Protein AF-H5UNQ0-F1 (afdb_monomer)

Structure (mmCIF, N/CA/C/O backbone):
data_AF-H5UNQ0-F1
#
_entry.id   AF-H5UNQ0-F1
#
loop_
_atom_site.group_PDB
_atom_site.id
_atom_site.type_symbol
_atom_site.label_atom_id
_atom_site.label_alt_id
_atom_site.label_comp_id
_atom_site.label_asym_id
_atom_site.label_entity_id
_atom_site.label_seq_id
_atom_site.pdbx_PDB_ins_code
_atom_site.Cartn_x
_atom_site.Cartn_y
_atom_site.Cartn_z
_atom_site.occupancy
_atom_site.B_iso_or_equiv
_atom_site.auth_seq_id
_atom_site.auth_comp_id
_atom_site.auth_asym_id
_atom_site.auth_atom_id
_atom_site.pdbx_PDB_model_num
ATOM 1 N N . MET A 1 1 ? -16.152 31.180 18.024 1.00 41.81 1 MET A N 1
ATOM 2 C CA . MET A 1 1 ? -15.949 30.259 16.887 1.00 41.81 1 MET A CA 1
ATOM 3 C C . MET A 1 1 ? -14.621 29.562 17.111 1.00 41.81 1 MET A C 1
ATOM 5 O O . MET A 1 1 ? -13.592 30.186 16.904 1.00 41.81 1 MET A O 1
ATOM 9 N N . ALA A 1 2 ? -14.635 28.351 17.668 1.00 39.91 2 ALA A N 1
ATOM 10 C CA . ALA A 1 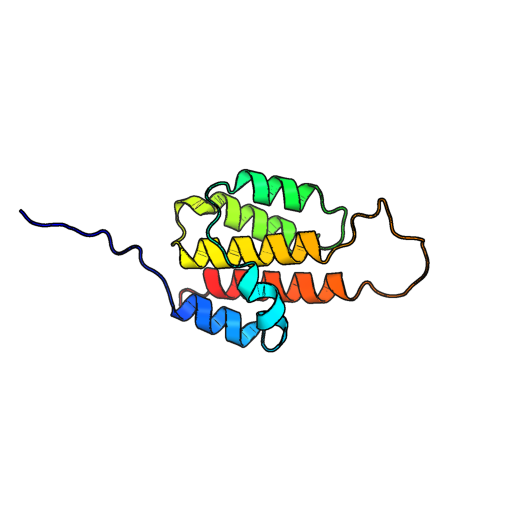2 ? -13.425 27.627 18.045 1.00 39.91 2 ALA A CA 1
ATOM 11 C C . ALA A 1 2 ? -13.339 26.324 17.242 1.00 39.91 2 ALA A C 1
ATOM 13 O O . ALA A 1 2 ? -14.267 25.523 17.276 1.00 39.91 2 ALA A O 1
ATOM 14 N N . ALA A 1 3 ? -12.238 26.219 16.496 1.00 40.47 3 ALA A N 1
ATOM 15 C CA . ALA A 1 3 ? -11.585 25.033 15.950 1.00 40.47 3 ALA A CA 1
ATOM 16 C C . ALA A 1 3 ? -12.473 23.821 15.615 1.00 40.47 3 ALA A C 1
ATOM 18 O O . ALA A 1 3 ? -12.642 22.909 16.420 1.00 40.47 3 ALA A O 1
ATOM 19 N N . VAL A 1 4 ? -12.897 23.745 14.351 1.00 43.50 4 VAL A N 1
ATOM 20 C CA . VAL A 1 4 ? -12.998 22.449 13.672 1.00 43.50 4 VAL A CA 1
ATOM 21 C C . VAL A 1 4 ? -11.557 22.003 13.437 1.00 43.50 4 VAL A C 1
ATOM 23 O O . VAL A 1 4 ? -10.948 22.325 12.420 1.00 43.50 4 VAL A O 1
ATOM 26 N N . ILE A 1 5 ? -10.961 21.359 14.438 1.00 45.81 5 ILE A N 1
ATOM 27 C CA . ILE A 1 5 ? -9.831 20.471 14.187 1.00 45.81 5 ILE A CA 1
ATOM 28 C C . ILE A 1 5 ? -10.395 19.382 13.291 1.00 45.81 5 ILE A C 1
ATOM 30 O O . ILE A 1 5 ? -11.181 18.553 13.739 1.00 45.81 5 ILE A O 1
ATOM 34 N N . SER A 1 6 ? -10.074 19.472 12.003 1.00 40.75 6 SER A N 1
ATOM 35 C CA . SER A 1 6 ? -10.226 18.376 11.065 1.00 40.75 6 SER A CA 1
ATOM 36 C C . SER A 1 6 ? -9.688 17.135 11.758 1.00 40.75 6 SER A C 1
ATOM 38 O O . SER A 1 6 ? -8.482 17.039 11.984 1.00 40.75 6 SER A O 1
ATOM 40 N N . GLU A 1 7 ? -10.584 16.232 12.155 1.00 44.12 7 GLU A N 1
ATOM 41 C CA . GLU A 1 7 ? -10.243 14.842 12.398 1.00 44.12 7 GLU A CA 1
ATOM 42 C C . GLU A 1 7 ? -9.533 14.381 11.128 1.00 44.12 7 GLU A C 1
ATOM 44 O O . GLU A 1 7 ? -10.151 14.022 10.130 1.00 44.12 7 GLU A O 1
ATOM 49 N N . THR A 1 8 ? -8.207 14.461 11.129 1.00 49.59 8 THR A N 1
ATOM 50 C CA . THR A 1 8 ? -7.368 13.561 10.36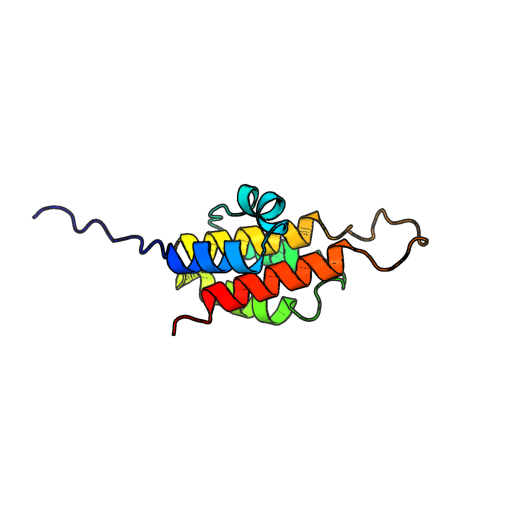5 1.00 49.59 8 THR A CA 1
ATOM 51 C C . THR A 1 8 ? -7.786 12.187 10.854 1.00 49.59 8 THR A C 1
ATOM 53 O O . THR A 1 8 ? -7.344 11.752 11.916 1.00 49.59 8 THR A O 1
ATOM 56 N N . SER A 1 9 ? -8.749 11.578 10.153 1.00 51.56 9 SER A N 1
ATOM 57 C CA . SER A 1 9 ? -9.341 10.278 10.455 1.00 51.56 9 SER A CA 1
ATOM 58 C C . SER A 1 9 ? -8.265 9.204 10.348 1.00 51.56 9 SER A C 1
ATOM 60 O O . SER A 1 9 ? -8.205 8.423 9.407 1.00 51.56 9 SER A O 1
ATOM 62 N N . SER A 1 10 ? -7.368 9.174 11.329 1.00 60.47 10 SER A N 1
ATOM 63 C CA . SER A 1 10 ? -6.454 8.073 11.538 1.00 60.47 10 SER A CA 1
ATOM 64 C C . SER A 1 10 ? -7.343 6.856 11.739 1.00 60.47 10 SER A C 1
ATOM 66 O O . SER A 1 10 ? -8.204 6.862 12.618 1.00 60.47 10 SER A O 1
ATOM 68 N N . ASN A 1 11 ? -7.213 5.856 10.873 1.00 68.06 11 ASN A N 1
ATOM 69 C CA . ASN A 1 11 ? -8.020 4.648 10.935 1.00 68.06 11 ASN A CA 1
ATOM 70 C C . ASN A 1 11 ? -7.189 3.561 11.630 1.00 68.06 11 ASN A C 1
ATOM 72 O O . ASN A 1 11 ? -6.547 2.761 10.941 1.00 68.06 11 ASN A O 1
ATOM 76 N N . PRO A 1 12 ? -7.159 3.517 12.979 1.00 71.12 12 PRO A N 1
ATOM 77 C CA . PRO A 1 12 ? -6.337 2.556 13.711 1.00 71.12 12 PRO A CA 1
ATOM 78 C C . PRO A 1 12 ? -6.710 1.113 13.360 1.00 71.12 12 PRO A C 1
ATOM 80 O O . PRO A 1 12 ? -5.849 0.241 13.361 1.00 71.12 12 PRO A O 1
ATOM 83 N N . VAL A 1 13 ? -7.962 0.872 12.954 1.00 80.12 13 VAL A N 1
ATOM 84 C CA . VAL A 1 13 ? -8.451 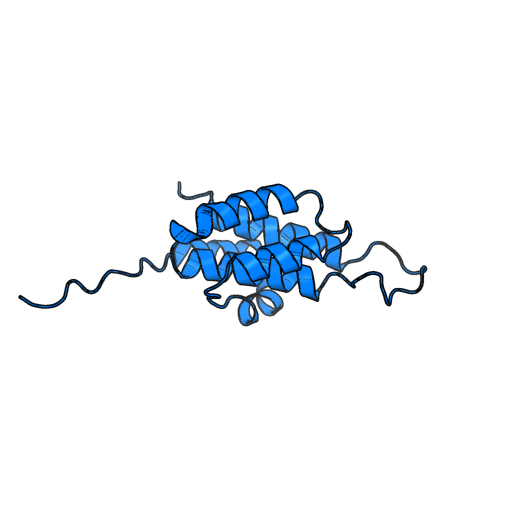-0.449 12.545 1.00 80.12 13 VAL A CA 1
ATOM 85 C C . VAL A 1 13 ? -7.737 -0.947 11.287 1.00 80.12 13 VAL A C 1
ATOM 87 O O . VAL A 1 13 ? -7.451 -2.140 11.184 1.00 80.12 13 VAL A O 1
ATOM 90 N N . ALA A 1 14 ? -7.426 -0.062 10.335 1.00 79.88 14 ALA A N 1
ATOM 91 C CA . ALA A 1 14 ? -6.670 -0.434 9.140 1.00 79.88 14 ALA A CA 1
ATOM 92 C C . ALA A 1 14 ? -5.233 -0.836 9.503 1.00 79.88 14 ALA A C 1
ATOM 94 O O . ALA A 1 14 ? -4.759 -1.875 9.049 1.00 79.88 14 ALA A O 1
ATOM 95 N N . LEU A 1 15 ? -4.582 -0.077 10.391 1.00 82.19 15 LEU A N 1
ATOM 96 C CA . LEU A 1 15 ? -3.224 -0.366 10.857 1.00 82.19 15 LEU A CA 1
ATOM 97 C C . LEU A 1 15 ? -3.150 -1.657 11.680 1.00 82.19 15 LEU A C 1
ATOM 99 O O . LEU A 1 15 ? -2.253 -2.469 11.483 1.00 82.19 15 LEU A O 1
ATOM 103 N N . GLU A 1 16 ? -4.110 -1.890 12.575 1.00 84.19 16 GLU A N 1
ATOM 104 C CA . GLU A 1 16 ? -4.171 -3.123 13.362 1.00 84.19 16 GLU A CA 1
ATOM 105 C C . GLU A 1 16 ? -4.416 -4.356 12.491 1.00 84.19 16 GLU A C 1
ATOM 107 O O . GLU A 1 16 ? -3.825 -5.410 12.736 1.00 84.19 16 GLU A O 1
ATOM 112 N N . ARG A 1 17 ? -5.270 -4.234 11.465 1.00 82.88 17 ARG A N 1
ATOM 113 C CA . ARG A 1 17 ? -5.488 -5.300 10.481 1.00 82.88 17 ARG A CA 1
ATOM 114 C C . ARG A 1 17 ? -4.224 -5.565 9.681 1.00 82.88 17 ARG A C 1
ATOM 116 O O . ARG A 1 17 ? -3.856 -6.725 9.564 1.00 82.88 17 ARG A O 1
ATOM 123 N N . PHE A 1 18 ? -3.567 -4.514 9.201 1.00 84.62 18 PHE A N 1
ATOM 124 C CA . PHE A 1 18 ? -2.316 -4.613 8.461 1.00 84.62 18 PHE A CA 1
ATOM 125 C C . PHE A 1 18 ? -1.227 -5.300 9.291 1.00 84.62 18 PHE A C 1
ATOM 127 O O . PHE A 1 18 ? -0.682 -6.311 8.868 1.00 84.62 18 PHE A O 1
ATOM 134 N N . ARG A 1 19 ? -1.016 -4.859 10.537 1.00 87.31 19 ARG A N 1
ATOM 135 C CA . ARG A 1 19 ? -0.106 -5.512 11.489 1.00 87.31 19 ARG A CA 1
ATOM 136 C C . ARG A 1 19 ? -0.431 -6.993 11.686 1.00 87.31 19 ARG A C 1
ATOM 138 O O . ARG A 1 19 ? 0.471 -7.820 11.745 1.00 87.31 19 ARG A O 1
ATOM 145 N N . ARG A 1 20 ? -1.713 -7.335 11.839 1.00 87.31 20 ARG A N 1
ATOM 146 C CA . ARG A 1 20 ? -2.143 -8.723 12.053 1.00 87.31 20 ARG A CA 1
ATOM 147 C C . ARG A 1 20 ? -1.926 -9.594 10.816 1.00 87.31 20 ARG A C 1
ATOM 149 O O . ARG A 1 20 ? -1.589 -10.758 10.981 1.00 87.31 20 ARG A O 1
ATOM 156 N N . ASP A 1 21 ? -2.166 -9.053 9.627 1.00 85.88 21 ASP A N 1
ATOM 157 C CA . ASP A 1 21 ? -1.992 -9.768 8.357 1.00 85.88 21 ASP A CA 1
ATOM 158 C C . ASP A 1 21 ? -0.502 -10.013 8.069 1.00 85.88 21 ASP A C 1
ATOM 160 O O . ASP A 1 21 ? -0.132 -11.093 7.627 1.00 85.88 21 ASP A O 1
ATOM 164 N N . LEU A 1 22 ? 0.351 -9.048 8.430 1.00 83.88 22 LEU A N 1
ATOM 165 C CA . LEU A 1 22 ? 1.804 -9.143 8.294 1.00 83.88 22 LEU A CA 1
ATOM 166 C C . LEU A 1 22 ? 2.476 -10.078 9.306 1.00 83.88 22 LEU A C 1
ATOM 168 O O . LEU A 1 22 ? 3.518 -10.655 9.007 1.00 83.88 22 LEU A O 1
ATOM 172 N N . GLY A 1 23 ? 1.923 -10.221 10.513 1.00 86.88 23 GLY A N 1
ATOM 173 C CA . GLY A 1 23 ? 2.512 -11.072 11.546 1.00 86.88 23 GLY A CA 1
ATOM 174 C C . GLY A 1 23 ? 3.947 -10.652 11.887 1.00 86.88 23 GLY A C 1
ATOM 175 O O . GLY A 1 23 ? 4.170 -9.546 12.378 1.00 86.88 23 GLY A O 1
ATOM 176 N N . GLU A 1 24 ? 4.918 -11.533 11.639 1.00 83.88 24 GLU A N 1
ATOM 177 C CA . GLU A 1 24 ? 6.339 -11.282 11.924 1.00 83.88 24 GLU A CA 1
ATOM 178 C C . GLU A 1 24 ? 6.952 -10.211 11.005 1.00 83.88 24 GLU A C 1
ATOM 180 O O . GLU A 1 24 ? 7.761 -9.412 11.484 1.00 83.88 24 GLU A O 1
ATOM 185 N N . LEU A 1 25 ? 6.475 -10.107 9.753 1.00 83.88 25 LEU A N 1
ATOM 186 C CA . LEU A 1 25 ? 6.915 -9.112 8.758 1.00 83.88 25 LEU A CA 1
ATOM 187 C C . LEU A 1 25 ? 6.596 -7.672 9.174 1.00 83.88 25 LEU A C 1
ATOM 189 O O . LEU A 1 25 ? 7.165 -6.717 8.650 1.00 83.88 25 LEU A O 1
ATOM 193 N N . TRP A 1 26 ? 5.693 -7.484 10.143 1.00 86.06 26 TRP A N 1
ATOM 194 C CA . TRP A 1 26 ? 5.399 -6.159 10.674 1.00 86.06 26 TRP A CA 1
ATOM 195 C C . TRP A 1 26 ? 6.641 -5.485 11.262 1.00 86.06 26 TRP A C 1
ATOM 197 O O . TRP A 1 26 ? 6.739 -4.267 11.180 1.00 86.06 26 TRP A O 1
ATOM 207 N N . ASN A 1 27 ? 7.590 -6.231 11.835 1.00 83.88 27 ASN A N 1
ATOM 208 C CA . ASN A 1 27 ? 8.787 -5.624 12.426 1.00 83.88 27 ASN A CA 1
ATOM 209 C C . ASN A 1 27 ? 9.662 -4.923 11.380 1.00 83.88 27 ASN A C 1
ATOM 211 O O . ASN A 1 27 ? 10.233 -3.876 11.680 1.00 83.88 27 ASN A O 1
ATOM 215 N N . ASP A 1 28 ? 9.707 -5.458 10.162 1.00 84.06 28 ASP A N 1
ATOM 216 C CA . ASP A 1 28 ? 10.449 -4.882 9.044 1.00 84.06 28 ASP A CA 1
ATOM 217 C C . ASP A 1 28 ? 9.664 -3.762 8.345 1.00 84.06 28 ASP A C 1
ATOM 219 O O . ASP A 1 28 ? 10.239 -2.763 7.924 1.00 84.06 28 ASP A O 1
ATOM 223 N N . VAL A 1 29 ? 8.334 -3.878 8.268 1.00 83.69 29 VAL A N 1
ATOM 224 C CA . VAL A 1 29 ? 7.474 -2.904 7.567 1.00 83.69 29 VAL A CA 1
ATOM 225 C C . VAL A 1 29 ? 7.099 -1.697 8.439 1.00 83.69 29 VAL A C 1
ATOM 227 O O . VAL A 1 29 ? 6.937 -0.585 7.934 1.00 83.69 29 VAL A O 1
ATOM 230 N N . ALA A 1 30 ? 6.965 -1.875 9.755 1.00 84.06 30 ALA A N 1
ATOM 231 C CA . ALA A 1 30 ? 6.618 -0.818 10.705 1.00 84.06 30 ALA A CA 1
ATOM 232 C C . ALA A 1 30 ? 7.514 0.432 10.623 1.00 84.06 30 ALA A C 1
ATOM 234 O O . ALA A 1 30 ? 6.950 1.529 10.568 1.00 84.06 30 ALA A O 1
ATOM 235 N N . PRO A 1 31 ? 8.862 0.331 10.597 1.00 84.19 31 PRO A N 1
ATOM 236 C CA . PRO A 1 31 ? 9.719 1.513 10.468 1.00 84.19 31 PRO A CA 1
ATOM 237 C C . PRO A 1 31 ? 9.560 2.222 9.116 1.00 84.19 31 PRO A C 1
ATOM 239 O O . PRO A 1 31 ? 9.830 3.417 9.020 1.00 84.19 31 PRO A O 1
ATOM 242 N N . LEU A 1 32 ? 9.081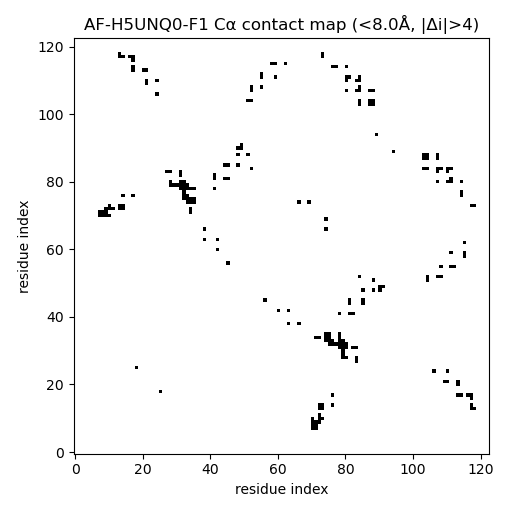 1.513 8.091 1.00 83.31 32 LEU A N 1
ATOM 243 C CA . LEU A 1 32 ? 8.869 2.039 6.743 1.00 83.31 32 LEU A CA 1
ATOM 244 C C . LEU A 1 32 ? 7.494 2.702 6.585 1.00 83.31 32 LEU A C 1
ATOM 246 O O . LEU A 1 32 ? 7.294 3.494 5.667 1.00 83.31 32 LEU A O 1
ATOM 250 N N . CYS A 1 33 ? 6.549 2.439 7.493 1.00 83.12 33 CYS A N 1
ATOM 251 C CA . CYS A 1 33 ? 5.201 3.011 7.479 1.00 83.12 33 CYS A CA 1
ATOM 252 C C . CYS A 1 33 ? 5.189 4.474 7.950 1.00 83.12 33 CYS A C 1
ATOM 254 O O . CYS A 1 33 ? 4.669 4.800 9.020 1.00 83.12 33 CYS A O 1
ATOM 256 N N . HIS A 1 34 ? 5.736 5.371 7.135 1.00 79.56 34 HIS A N 1
ATOM 257 C CA . HIS A 1 34 ? 5.719 6.811 7.367 1.00 79.56 34 HIS A CA 1
ATOM 258 C C . HIS A 1 34 ? 4.833 7.524 6.340 1.00 79.56 34 HIS A C 1
ATOM 260 O O . HIS A 1 34 ? 4.589 7.043 5.233 1.00 79.56 34 HIS A O 1
ATOM 266 N N . SER A 1 35 ? 4.294 8.682 6.716 1.00 67.88 35 SER A N 1
ATOM 267 C CA . SER A 1 35 ? 3.557 9.510 5.760 1.00 67.88 35 SER A CA 1
ATOM 268 C C . SER A 1 35 ? 4.556 10.168 4.819 1.00 67.88 35 SER A C 1
ATOM 270 O O . SER A 1 35 ? 5.285 11.056 5.248 1.00 67.88 35 SER A O 1
ATOM 272 N N . THR A 1 36 ? 4.588 9.729 3.561 1.00 73.69 36 THR A N 1
ATOM 273 C CA . THR A 1 36 ? 5.181 10.539 2.497 1.00 73.69 36 THR A CA 1
ATOM 274 C C . THR A 1 36 ? 4.146 11.551 2.014 1.00 73.69 36 THR A C 1
ATOM 276 O O . THR A 1 36 ? 2.938 11.320 2.129 1.00 73.69 36 THR A O 1
ATOM 279 N N . GLU A 1 37 ? 4.591 12.691 1.505 1.00 69.38 37 GLU A N 1
ATOM 280 C CA . GLU A 1 37 ? 3.692 13.682 0.904 1.00 69.38 37 GLU A CA 1
ATOM 281 C C . GLU A 1 37 ? 3.557 13.474 -0.607 1.00 69.38 37 GLU A C 1
ATOM 283 O O . GLU A 1 37 ? 2.547 13.883 -1.187 1.00 69.38 37 GLU A O 1
ATOM 288 N N . ASP A 1 38 ? 4.502 12.752 -1.218 1.00 83.00 38 ASP A N 1
ATOM 289 C CA . ASP A 1 38 ? 4.627 12.658 -2.666 1.00 83.00 38 ASP A CA 1
ATOM 290 C C . ASP A 1 38 ? 4.387 11.226 -3.189 1.00 83.00 38 ASP A C 1
ATOM 292 O O . ASP A 1 38 ? 5.259 10.356 -3.112 1.00 83.00 38 ASP A O 1
ATOM 296 N N . PRO A 1 39 ? 3.187 10.926 -3.726 1.00 83.38 39 PRO A N 1
ATOM 297 C CA . PRO A 1 39 ? 2.903 9.613 -4.298 1.00 83.38 39 PRO A CA 1
ATOM 298 C C . PRO A 1 39 ? 3.643 9.379 -5.621 1.00 83.38 39 PRO A C 1
ATOM 300 O O . PRO A 1 39 ? 3.761 8.230 -6.040 1.00 83.38 39 PRO A O 1
ATOM 303 N N . ALA A 1 40 ? 4.136 10.429 -6.293 1.00 85.19 40 ALA A N 1
ATOM 304 C CA . ALA A 1 40 ? 4.857 10.274 -7.553 1.00 85.19 40 ALA A CA 1
ATOM 305 C C . ALA A 1 40 ? 6.221 9.607 -7.338 1.00 85.19 40 ALA A C 1
ATOM 307 O O . ALA A 1 40 ? 6.623 8.783 -8.157 1.00 85.19 40 ALA A O 1
ATOM 308 N N . GLU A 1 41 ? 6.889 9.892 -6.216 1.00 84.56 41 GLU A N 1
ATOM 309 C CA . GLU A 1 41 ? 8.127 9.209 -5.828 1.00 84.56 41 GLU A CA 1
ATOM 310 C C . GLU A 1 41 ? 7.895 7.712 -5.592 1.00 84.56 41 GLU A C 1
ATOM 312 O O . GLU A 1 41 ? 8.686 6.887 -6.045 1.00 84.56 41 GLU A O 1
ATOM 317 N N . LEU A 1 42 ? 6.767 7.346 -4.972 1.00 83.56 42 LEU A N 1
ATOM 318 C CA . LEU A 1 42 ? 6.383 5.944 -4.780 1.00 83.56 42 LEU A CA 1
ATOM 319 C C . LEU A 1 42 ? 6.122 5.237 -6.113 1.00 83.56 42 LEU A C 1
ATOM 321 O O . LEU A 1 42 ? 6.591 4.120 -6.316 1.00 83.56 42 LEU A O 1
ATOM 325 N N . VAL A 1 43 ? 5.412 5.886 -7.042 1.00 83.31 43 VAL A N 1
ATOM 326 C CA . VAL A 1 43 ? 5.194 5.338 -8.390 1.00 83.31 43 VAL A CA 1
ATOM 327 C C . VAL A 1 43 ? 6.527 5.175 -9.120 1.00 83.31 43 VAL A C 1
ATOM 329 O O . VAL A 1 43 ? 6.790 4.111 -9.670 1.00 83.31 43 VAL A O 1
ATOM 332 N N . ALA A 1 44 ? 7.402 6.181 -9.094 1.00 83.94 44 ALA A N 1
ATOM 333 C CA . ALA A 1 44 ? 8.714 6.095 -9.730 1.00 83.94 44 ALA A CA 1
ATOM 334 C C . ALA A 1 44 ? 9.567 4.958 -9.141 1.00 83.94 44 ALA A C 1
ATOM 336 O O . ALA A 1 44 ? 10.204 4.222 -9.893 1.00 83.94 44 ALA A O 1
ATOM 337 N N . ALA A 1 45 ? 9.528 4.767 -7.819 1.00 81.44 45 ALA A N 1
ATOM 338 C CA . ALA A 1 45 ? 10.216 3.672 -7.147 1.00 81.44 45 ALA A CA 1
ATOM 339 C C . ALA A 1 45 ? 9.648 2.298 -7.546 1.00 81.44 45 ALA A C 1
ATOM 341 O O . ALA A 1 45 ? 10.422 1.373 -7.777 1.00 81.44 45 ALA A O 1
ATOM 342 N N . LEU A 1 46 ? 8.324 2.170 -7.705 1.00 77.62 46 LEU A N 1
ATOM 343 C CA . LEU A 1 46 ? 7.690 0.949 -8.221 1.00 77.62 46 LEU A CA 1
ATOM 344 C C . LEU A 1 46 ? 8.090 0.653 -9.669 1.00 77.62 46 LEU A C 1
ATOM 346 O O . LEU A 1 46 ? 8.392 -0.490 -9.995 1.00 77.62 46 LEU A O 1
ATOM 350 N N . HIS A 1 47 ? 8.121 1.671 -10.530 1.00 77.88 47 HIS A N 1
ATOM 351 C CA . HIS A 1 47 ? 8.543 1.532 -11.930 1.00 77.88 47 HIS A CA 1
ATOM 352 C C . HIS A 1 47 ? 10.032 1.206 -12.068 1.00 77.88 47 HIS A C 1
ATOM 354 O O . HIS A 1 47 ? 10.430 0.575 -13.043 1.00 77.88 47 HIS A O 1
ATOM 360 N N . ALA A 1 48 ? 10.854 1.596 -11.092 1.00 77.31 48 ALA A N 1
A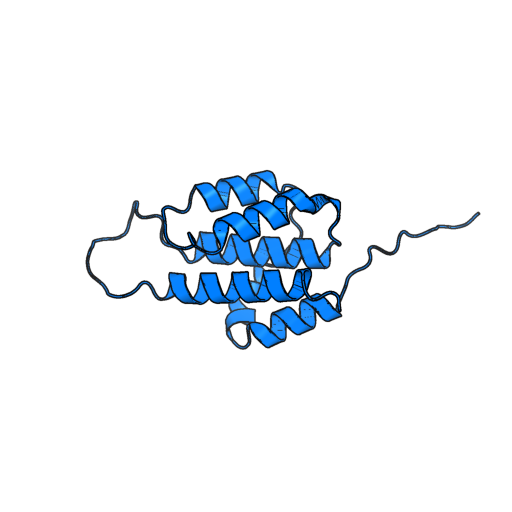TOM 361 C CA . ALA A 1 48 ? 12.261 1.215 -11.034 1.00 77.31 48 ALA A CA 1
ATOM 362 C C . ALA A 1 48 ? 12.472 -0.271 -10.671 1.00 77.31 48 ALA A C 1
ATOM 364 O O . ALA A 1 48 ? 13.580 -0.782 -10.846 1.00 77.31 48 ALA A O 1
ATOM 365 N N . GLN A 1 49 ? 11.438 -0.972 -10.186 1.00 70.88 49 GLN A N 1
ATOM 366 C CA . GLN A 1 49 ? 11.509 -2.400 -9.883 1.00 70.88 49 GLN A CA 1
ATOM 367 C C . GLN A 1 49 ? 11.195 -3.244 -11.121 1.00 70.88 49 GLN A C 1
ATOM 369 O O . GLN A 1 49 ? 10.047 -3.406 -11.536 1.00 70.88 49 GLN A O 1
ATOM 374 N N . ASP A 1 50 ? 12.243 -3.830 -11.697 1.00 57.56 50 ASP A N 1
ATOM 375 C CA . ASP A 1 50 ? 12.158 -4.632 -12.916 1.00 57.56 50 ASP A CA 1
ATOM 376 C C . ASP A 1 50 ? 11.651 -6.059 -12.604 1.00 57.56 50 ASP A C 1
ATOM 378 O O . ASP A 1 50 ? 12.412 -6.989 -12.335 1.00 57.56 50 ASP A O 1
ATOM 382 N N . GLY A 1 51 ? 10.324 -6.230 -12.606 1.00 54.94 51 GLY A N 1
ATOM 383 C CA . GLY A 1 51 ? 9.670 -7.534 -12.793 1.00 54.94 51 GLY A CA 1
ATOM 384 C C . GLY A 1 51 ? 9.319 -8.358 -11.548 1.00 54.94 51 GLY A C 1
ATOM 385 O O . GLY A 1 51 ? 8.626 -9.364 -11.690 1.00 54.94 51 GLY A O 1
ATOM 386 N N . THR A 1 52 ? 9.712 -7.958 -10.337 1.00 59.50 52 THR A N 1
ATOM 387 C CA . THR A 1 52 ? 9.518 -8.811 -9.142 1.00 59.50 52 THR A CA 1
ATOM 388 C C . THR A 1 52 ? 8.121 -8.716 -8.511 1.00 59.50 52 THR A C 1
ATOM 390 O O . THR A 1 52 ? 7.661 -9.662 -7.886 1.00 59.50 52 THR A O 1
ATOM 393 N N . VAL A 1 53 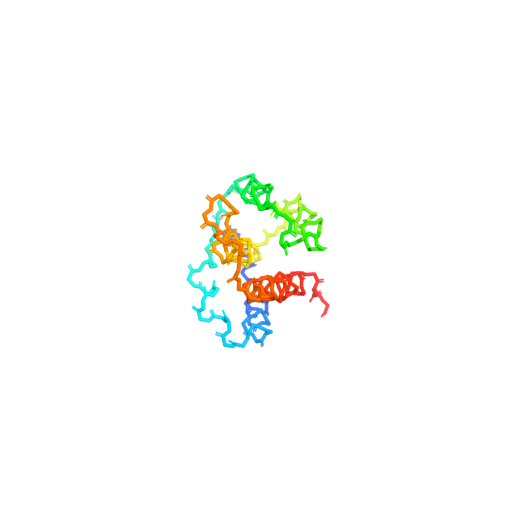? 7.404 -7.607 -8.718 1.00 62.69 53 VAL A N 1
ATOM 394 C CA . VAL A 1 53 ? 6.101 -7.303 -8.075 1.00 62.69 53 VAL A CA 1
ATOM 395 C C . VAL A 1 53 ? 4.981 -7.163 -9.105 1.00 62.69 53 VAL A C 1
ATOM 397 O O . VAL A 1 53 ? 3.978 -6.476 -8.901 1.00 62.69 53 VAL A O 1
ATOM 400 N N . HIS A 1 54 ? 5.169 -7.778 -10.271 1.00 64.94 54 HIS A N 1
ATOM 401 C CA . HIS A 1 54 ? 4.421 -7.444 -11.481 1.00 64.94 54 HIS A CA 1
ATOM 402 C C . HIS A 1 54 ? 2.907 -7.651 -11.342 1.00 64.94 54 HIS A C 1
ATOM 404 O O . HIS A 1 54 ? 2.115 -6.968 -11.987 1.00 64.94 54 HIS A O 1
ATOM 410 N N . ARG A 1 55 ? 2.499 -8.567 -10.458 1.00 68.94 55 ARG A N 1
ATOM 411 C CA . ARG A 1 55 ? 1.092 -8.867 -10.204 1.00 68.94 55 ARG A CA 1
ATOM 412 C C . ARG A 1 55 ? 0.376 -7.780 -9.405 1.00 68.94 55 ARG A C 1
ATOM 414 O O . ARG A 1 55 ? -0.800 -7.537 -9.659 1.00 68.94 55 ARG A O 1
ATOM 421 N N . ALA A 1 56 ? 1.062 -7.153 -8.453 1.00 70.75 56 ALA A N 1
ATOM 422 C CA . ALA A 1 56 ? 0.458 -6.200 -7.525 1.00 70.75 56 ALA A CA 1
ATOM 423 C C . ALA A 1 56 ? 0.735 -4.730 -7.890 1.00 70.75 56 ALA A C 1
ATOM 425 O O . ALA A 1 56 ? 0.048 -3.834 -7.405 1.00 70.75 56 ALA A O 1
ATOM 426 N N . LEU A 1 57 ? 1.683 -4.486 -8.800 1.00 75.69 57 LEU A N 1
ATOM 427 C CA . LEU A 1 57 ? 2.010 -3.171 -9.356 1.00 75.69 57 LEU A CA 1
ATOM 428 C C . LEU A 1 57 ? 0.787 -2.400 -9.906 1.00 75.69 57 LEU A C 1
ATOM 430 O O . LEU A 1 57 ? 0.595 -1.263 -9.479 1.00 75.69 57 LEU A O 1
ATOM 434 N N . PRO A 1 58 ? -0.099 -2.981 -10.747 1.00 80.62 58 PRO A N 1
ATOM 435 C CA . PRO A 1 58 ? -1.264 -2.244 -11.246 1.00 80.62 58 PRO A CA 1
ATOM 436 C C . PRO A 1 58 ? -2.277 -1.889 -10.146 1.00 80.62 58 PRO A C 1
ATOM 438 O O . PRO A 1 58 ? -2.949 -0.863 -10.237 1.00 80.62 58 PRO A O 1
ATOM 441 N N . ASP A 1 59 ? -2.390 -2.715 -9.100 1.00 82.56 59 ASP A N 1
ATOM 442 C CA . ASP A 1 59 ? -3.283 -2.446 -7.967 1.00 82.56 59 ASP A CA 1
ATOM 443 C C . ASP A 1 59 ? -2.711 -1.319 -7.090 1.00 82.56 59 ASP A C 1
ATOM 445 O O . ASP A 1 59 ? -3.420 -0.379 -6.735 1.00 82.56 59 ASP A O 1
ATOM 449 N N . LEU A 1 60 ? -1.395 -1.333 -6.848 1.00 80.75 60 LEU A N 1
ATOM 450 C CA . LEU A 1 60 ? -0.685 -0.246 -6.172 1.00 80.75 60 LEU A CA 1
ATOM 451 C C . LEU A 1 60 ? -0.779 1.075 -6.934 1.00 80.75 60 LEU A C 1
ATOM 453 O O . LEU A 1 60 ? -1.067 2.096 -6.319 1.00 80.75 60 LEU A O 1
ATOM 457 N N . GLU A 1 61 ? -0.587 1.080 -8.254 1.00 84.31 61 GLU A N 1
ATOM 458 C CA . GLU A 1 61 ? -0.760 2.286 -9.070 1.00 84.31 61 GLU A CA 1
ATOM 459 C C . GLU A 1 61 ? -2.194 2.820 -8.990 1.00 84.31 61 GLU A C 1
ATOM 461 O O . GLU A 1 61 ? -2.401 4.026 -8.834 1.00 84.31 61 GLU A O 1
ATOM 466 N N . ALA A 1 62 ? -3.193 1.933 -9.028 1.00 85.00 62 ALA A N 1
ATOM 467 C CA . ALA A 1 62 ? -4.591 2.316 -8.861 1.00 85.00 62 ALA A CA 1
ATOM 468 C C . ALA A 1 62 ? -4.862 2.906 -7.466 1.00 85.00 62 ALA A C 1
ATOM 470 O O . ALA A 1 62 ? -5.575 3.907 -7.343 1.00 85.00 62 ALA A O 1
ATOM 471 N N . LEU A 1 63 ? -4.263 2.339 -6.413 1.00 84.50 63 LEU A N 1
ATOM 472 C CA . LEU A 1 63 ? -4.346 2.902 -5.070 1.00 84.50 63 LEU A CA 1
ATOM 473 C C . LEU A 1 63 ? -3.645 4.266 -5.007 1.00 84.50 63 LEU A C 1
ATOM 475 O O . LEU A 1 63 ? -4.253 5.231 -4.547 1.00 84.50 63 LEU A O 1
ATOM 479 N N . LEU A 1 64 ? -2.426 4.399 -5.526 1.00 85.19 64 LEU A N 1
ATOM 480 C CA . LEU A 1 64 ? -1.673 5.658 -5.549 1.00 85.19 64 LEU A CA 1
ATOM 481 C C . LEU A 1 64 ? -2.387 6.749 -6.367 1.00 85.19 64 LEU A C 1
ATOM 483 O O . LEU A 1 64 ? -2.376 7.915 -5.974 1.00 85.19 64 LEU A O 1
ATOM 487 N N . ALA A 1 65 ? -3.129 6.403 -7.422 1.00 86.94 65 ALA A N 1
ATOM 488 C CA . ALA A 1 65 ? -4.001 7.353 -8.121 1.00 86.94 65 ALA A CA 1
ATOM 489 C C . ALA A 1 65 ? -5.112 7.924 -7.207 1.00 86.94 65 ALA A C 1
ATOM 491 O O . ALA A 1 65 ? -5.539 9.076 -7.357 1.00 86.94 65 ALA A O 1
ATOM 492 N N . GLY A 1 66 ? -5.553 7.133 -6.224 1.00 84.31 66 GLY A N 1
ATOM 493 C CA . GLY A 1 66 ? -6.501 7.502 -5.173 1.00 84.31 66 GLY A CA 1
ATOM 494 C C . GLY A 1 66 ? -5.893 8.212 -3.957 1.00 84.31 66 GLY A C 1
ATOM 495 O O . GLY A 1 66 ? -6.648 8.596 -3.064 1.00 84.31 66 GLY A O 1
ATOM 496 N N . TRP A 1 67 ? -4.574 8.451 -3.915 1.00 84.81 67 TRP A N 1
ATOM 497 C CA . TRP A 1 67 ? -3.820 8.941 -2.744 1.00 84.81 67 TRP A CA 1
ATOM 498 C C . TRP A 1 67 ? -4.471 10.103 -1.982 1.00 84.81 67 TRP A C 1
ATOM 500 O O . TRP A 1 67 ? -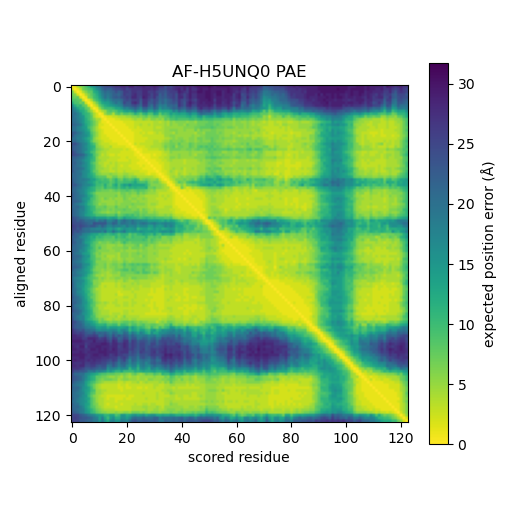4.561 10.096 -0.750 1.00 84.81 67 TRP A O 1
ATOM 510 N N . ARG A 1 68 ? -4.989 11.096 -2.718 1.00 83.81 68 ARG A N 1
ATOM 511 C CA . ARG A 1 68 ? -5.635 12.295 -2.153 1.00 83.81 68 ARG A CA 1
ATOM 512 C C . ARG A 1 68 ? -6.884 11.991 -1.316 1.00 83.81 68 ARG A C 1
ATOM 514 O O . ARG A 1 68 ? -7.247 12.796 -0.466 1.00 83.81 68 ARG A O 1
ATOM 521 N N . HIS A 1 69 ? -7.539 10.857 -1.564 1.00 83.69 69 HIS A N 1
ATOM 522 C CA . HIS A 1 69 ? -8.761 10.427 -0.880 1.00 83.69 69 HIS A CA 1
ATOM 523 C C . HIS A 1 69 ? -8.486 9.558 0.349 1.00 83.69 69 HIS A C 1
ATOM 525 O O . HIS A 1 69 ? -9.415 9.242 1.089 1.00 83.69 69 HIS A O 1
ATOM 531 N N . TYR A 1 70 ? -7.229 9.170 0.566 1.00 81.81 70 TYR A N 1
ATOM 532 C CA . TYR A 1 70 ? -6.831 8.364 1.708 1.00 81.81 70 TYR A CA 1
ATOM 533 C C . TYR A 1 70 ? -6.450 9.207 2.912 1.00 81.81 70 TYR A C 1
ATOM 535 O O . TYR A 1 70 ? -5.849 10.276 2.784 1.00 81.81 70 TYR A O 1
ATOM 543 N N . ASP A 1 71 ? -6.772 8.666 4.082 1.00 84.44 71 ASP A N 1
ATOM 544 C CA . ASP A 1 71 ? -6.346 9.172 5.377 1.00 84.44 71 ASP A CA 1
ATOM 545 C C . ASP A 1 71 ? -4.840 8.957 5.599 1.00 84.44 71 ASP A C 1
ATOM 547 O O . ASP A 1 71 ? -4.214 8.099 4.970 1.00 84.44 71 ASP A O 1
ATOM 551 N N . THR A 1 72 ? -4.262 9.689 6.553 1.00 83.00 72 THR A N 1
ATOM 552 C CA . THR A 1 72 ? -2.835 9.619 6.910 1.00 83.00 72 THR A CA 1
ATOM 553 C C . THR A 1 72 ? -2.365 8.188 7.206 1.00 83.00 72 THR A C 1
ATOM 555 O O . THR A 1 72 ? -1.286 7.795 6.773 1.00 83.00 72 THR A O 1
ATOM 558 N N . THR A 1 73 ? -3.186 7.370 7.876 1.00 84.19 73 THR A N 1
ATOM 559 C CA . THR A 1 73 ? -2.855 5.961 8.163 1.00 84.19 73 THR A CA 1
ATOM 560 C C . THR A 1 73 ? -2.759 5.116 6.897 1.00 84.19 73 THR A C 1
ATOM 562 O O . THR A 1 73 ? -1.809 4.362 6.732 1.00 84.19 73 THR A O 1
ATOM 565 N N . SER A 1 74 ? -3.729 5.245 5.992 1.00 85.25 74 SER A N 1
ATOM 566 C CA . SER A 1 74 ? -3.759 4.487 4.738 1.00 85.25 74 SER A CA 1
ATOM 567 C C . SER A 1 74 ? -2.594 4.875 3.827 1.00 85.25 74 SER A C 1
ATOM 569 O O . SER A 1 74 ? -1.997 4.009 3.195 1.00 85.25 74 SER A O 1
ATOM 571 N N . ARG A 1 75 ? -2.226 6.163 3.815 1.00 87.25 75 ARG A N 1
ATOM 572 C CA . ARG A 1 75 ? -1.022 6.650 3.130 1.00 87.25 75 ARG A CA 1
ATOM 573 C C . ARG A 1 75 ? 0.244 6.047 3.726 1.00 87.25 75 ARG A C 1
ATOM 575 O O . ARG A 1 75 ? 1.061 5.542 2.976 1.00 87.25 75 ARG A O 1
ATOM 582 N N . ALA A 1 76 ? 0.373 6.018 5.054 1.00 87.00 76 ALA A N 1
ATOM 583 C CA . ALA A 1 76 ? 1.527 5.412 5.718 1.00 87.00 76 ALA A CA 1
ATOM 584 C C . ALA A 1 76 ? 1.658 3.904 5.439 1.00 87.00 76 ALA A C 1
ATOM 586 O O . ALA A 1 76 ? 2.764 3.426 5.206 1.00 87.00 76 ALA A O 1
ATOM 587 N N . ILE A 1 77 ? 0.540 3.168 5.414 1.00 87.88 77 ILE A N 1
ATOM 588 C CA . ILE A 1 77 ? 0.508 1.743 5.043 1.00 87.88 77 ILE A CA 1
ATOM 589 C C . ILE A 1 77 ? 0.976 1.551 3.592 1.00 87.88 77 ILE A C 1
ATOM 591 O O . ILE A 1 77 ? 1.792 0.672 3.328 1.00 87.88 77 ILE A O 1
ATOM 595 N N . LEU A 1 78 ? 0.502 2.389 2.659 1.00 87.38 78 LEU A N 1
ATOM 596 C CA . LEU A 1 78 ? 0.942 2.358 1.259 1.00 87.38 78 LEU A CA 1
ATOM 597 C C . LEU A 1 78 ? 2.426 2.681 1.108 1.00 87.38 78 LEU A C 1
ATOM 599 O O . LEU A 1 78 ? 3.117 1.951 0.406 1.00 87.38 78 LEU A O 1
ATOM 603 N N . THR A 1 79 ? 2.918 3.733 1.771 1.00 89.25 79 THR A N 1
ATOM 604 C CA . THR A 1 79 ? 4.348 4.065 1.782 1.00 89.25 79 THR A CA 1
ATOM 605 C C . THR A 1 79 ? 5.152 2.870 2.271 1.00 89.25 79 THR A C 1
ATOM 607 O O . THR A 1 79 ? 6.043 2.420 1.567 1.00 89.25 79 THR A O 1
ATOM 610 N N . GLY A 1 80 ? 4.796 2.306 3.430 1.00 86.69 80 GLY A N 1
ATOM 611 C CA . GLY A 1 80 ? 5.523 1.180 4.009 1.00 86.69 80 GLY A CA 1
ATOM 612 C C . GLY A 1 80 ? 5.542 -0.038 3.095 1.00 86.69 80 GLY A C 1
ATOM 613 O O . GLY A 1 80 ? 6.589 -0.656 2.941 1.00 86.69 80 GLY A O 1
ATOM 614 N N . ALA A 1 81 ? 4.423 -0.344 2.435 1.00 86.75 81 ALA A N 1
ATOM 615 C CA . ALA A 1 81 ? 4.355 -1.443 1.481 1.00 86.75 81 ALA A CA 1
ATOM 616 C C . ALA A 1 81 ? 5.226 -1.203 0.241 1.00 86.75 81 ALA A C 1
ATOM 618 O O . ALA A 1 81 ? 5.988 -2.086 -0.145 1.00 86.75 81 ALA A O 1
ATOM 619 N N . VAL A 1 82 ? 5.154 -0.011 -0.362 1.00 85.44 82 VAL A N 1
ATOM 620 C CA . VAL A 1 82 ? 5.972 0.332 -1.535 1.00 85.44 82 VAL A CA 1
ATOM 621 C C . VAL A 1 82 ? 7.453 0.356 -1.173 1.00 85.44 82 VAL A C 1
ATOM 623 O O . VAL A 1 82 ? 8.244 -0.285 -1.855 1.00 85.44 82 VAL A O 1
ATOM 626 N N . THR A 1 83 ? 7.825 1.032 -0.086 1.00 85.88 83 THR A N 1
ATOM 627 C CA . THR A 1 83 ? 9.211 1.120 0.379 1.00 85.88 83 THR A CA 1
ATOM 628 C C . THR A 1 83 ? 9.770 -0.263 0.687 1.00 85.88 83 THR A C 1
ATOM 630 O O . THR A 1 83 ? 10.820 -0.609 0.153 1.00 85.88 83 THR A O 1
ATOM 633 N N . TYR A 1 84 ? 9.036 -1.091 1.443 1.00 83.88 84 TYR A N 1
ATOM 634 C CA . TYR A 1 84 ? 9.457 -2.457 1.755 1.00 83.88 84 TYR A CA 1
ATOM 635 C C . TYR A 1 84 ? 9.741 -3.248 0.488 1.00 83.88 84 TYR A C 1
ATOM 637 O O . TYR A 1 84 ? 10.812 -3.828 0.344 1.00 83.88 84 TYR A O 1
ATOM 645 N N . VAL A 1 85 ? 8.810 -3.226 -0.463 1.00 80.75 85 VAL A N 1
ATOM 646 C CA . VAL A 1 85 ? 8.983 -3.896 -1.745 1.00 80.75 85 VAL A CA 1
ATOM 647 C C . VAL A 1 85 ? 10.221 -3.374 -2.461 1.00 80.75 85 VAL A C 1
ATOM 649 O O . VAL A 1 85 ? 11.051 -4.179 -2.862 1.00 80.75 85 VAL A O 1
ATOM 652 N N . THR A 1 86 ? 10.394 -2.058 -2.574 1.00 78.19 86 THR A N 1
ATOM 653 C CA . THR A 1 86 ? 11.513 -1.457 -3.315 1.00 78.19 86 THR A CA 1
ATOM 654 C C . THR A 1 86 ? 12.878 -1.660 -2.656 1.00 78.19 86 THR A C 1
ATOM 656 O O . THR A 1 86 ? 13.882 -1.679 -3.361 1.00 78.19 86 THR A O 1
ATOM 659 N N . GLU A 1 87 ? 12.930 -1.821 -1.330 1.00 76.81 87 GLU A N 1
ATOM 660 C CA . GLU A 1 87 ? 14.168 -2.084 -0.585 1.00 76.81 87 GLU A CA 1
ATOM 661 C C . GLU A 1 87 ? 14.509 -3.579 -0.514 1.00 76.81 87 GLU A C 1
ATOM 663 O O . GLU A 1 87 ? 15.682 -3.949 -0.498 1.00 76.81 87 GLU A O 1
ATOM 668 N N . THR A 1 88 ? 13.499 -4.455 -0.486 1.00 69.69 88 THR A N 1
ATOM 669 C CA . THR A 1 88 ? 13.693 -5.915 -0.407 1.00 69.69 88 THR A CA 1
ATOM 670 C C . THR A 1 88 ? 13.870 -6.580 -1.765 1.00 69.69 88 THR A C 1
ATOM 672 O O . THR A 1 88 ? 14.376 -7.704 -1.839 1.00 69.69 88 THR A O 1
ATOM 675 N N . THR A 1 89 ? 13.504 -5.899 -2.852 1.00 62.22 89 THR A N 1
ATOM 676 C CA . THR A 1 89 ? 13.792 -6.374 -4.204 1.00 62.22 89 THR A CA 1
ATOM 677 C C . THR A 1 89 ? 15.171 -5.895 -4.650 1.00 62.22 89 THR A C 1
ATOM 679 O O . THR A 1 89 ? 15.392 -4.694 -4.802 1.00 62.22 89 THR A O 1
ATOM 682 N N . PRO A 1 90 ? 16.138 -6.812 -4.861 1.00 54.31 90 PRO A N 1
ATOM 683 C CA . PRO A 1 90 ? 17.434 -6.417 -5.378 1.00 54.31 90 PRO A CA 1
ATOM 684 C C . PRO A 1 90 ? 17.232 -5.890 -6.798 1.00 54.31 90 PRO A C 1
ATOM 686 O O . PRO A 1 90 ? 16.860 -6.644 -7.702 1.00 54.31 90 PRO A O 1
ATOM 689 N N . THR A 1 91 ? 17.501 -4.601 -7.006 1.00 53.84 91 THR A N 1
ATOM 690 C CA . THR A 1 91 ? 17.671 -4.042 -8.344 1.00 53.84 91 THR A CA 1
ATOM 691 C C . THR A 1 91 ? 18.723 -4.891 -9.052 1.00 53.84 91 THR A C 1
ATOM 693 O O . THR A 1 91 ? 19.845 -5.077 -8.576 1.00 53.84 91 THR A O 1
ATOM 696 N N . ARG A 1 92 ? 18.325 -5.487 -10.180 1.00 51.09 92 ARG A N 1
ATOM 697 C CA . ARG A 1 92 ? 19.077 -6.507 -10.931 1.00 51.09 92 ARG A CA 1
ATOM 698 C C . ARG A 1 92 ? 20.503 -6.083 -11.326 1.00 51.09 92 ARG A C 1
ATOM 700 O O . ARG A 1 92 ? 21.291 -6.931 -11.732 1.00 51.09 92 ARG A O 1
ATOM 707 N N . ASP A 1 93 ? 20.849 -4.811 -11.157 1.00 46.84 93 ASP A N 1
ATOM 708 C CA . ASP A 1 93 ? 22.159 -4.220 -11.436 1.00 46.84 93 ASP A CA 1
ATOM 709 C C . ASP A 1 93 ? 23.317 -4.812 -10.595 1.00 46.84 93 ASP A C 1
ATOM 711 O O . ASP A 1 93 ? 24.480 -4.628 -10.942 1.00 46.84 93 ASP A O 1
ATOM 715 N N . GLY A 1 94 ? 23.031 -5.586 -9.533 1.00 47.78 94 GLY A N 1
ATOM 716 C CA . GLY A 1 94 ? 24.059 -6.216 -8.681 1.00 47.78 94 GLY A CA 1
ATOM 717 C C . GLY A 1 94 ? 23.937 -7.726 -8.426 1.00 47.78 94 GLY A C 1
ATOM 718 O O . GLY A 1 94 ? 24.770 -8.286 -7.711 1.00 47.78 94 GLY A O 1
ATOM 719 N N . ALA A 1 95 ? 22.928 -8.416 -8.968 1.00 46.66 95 ALA A N 1
ATOM 720 C CA . ALA A 1 95 ? 22.679 -9.822 -8.638 1.00 46.66 95 ALA A CA 1
ATOM 721 C C . ALA A 1 95 ? 23.388 -10.775 -9.616 1.00 46.66 95 ALA A C 1
ATOM 723 O O . ALA A 1 95 ? 22.923 -11.027 -10.730 1.00 46.66 95 ALA A O 1
ATOM 724 N N . VAL A 1 96 ? 24.511 -11.348 -9.176 1.00 43.00 96 VAL A N 1
ATOM 725 C CA . VAL A 1 96 ? 25.110 -12.539 -9.792 1.00 43.00 96 VAL A CA 1
ATOM 726 C C . VAL A 1 96 ? 24.051 -13.639 -9.920 1.00 43.00 96 VAL A C 1
ATOM 728 O O . VAL A 1 96 ? 23.454 -14.078 -8.940 1.00 43.00 96 VAL A O 1
ATOM 731 N N . ALA A 1 97 ? 23.799 -14.067 -11.157 1.00 44.19 97 ALA A N 1
ATOM 732 C CA . ALA A 1 97 ? 22.859 -15.127 -11.486 1.00 44.19 97 ALA A CA 1
ATOM 733 C C . ALA A 1 97 ? 23.292 -16.448 -10.829 1.00 44.19 97 ALA A C 1
ATOM 735 O O . ALA A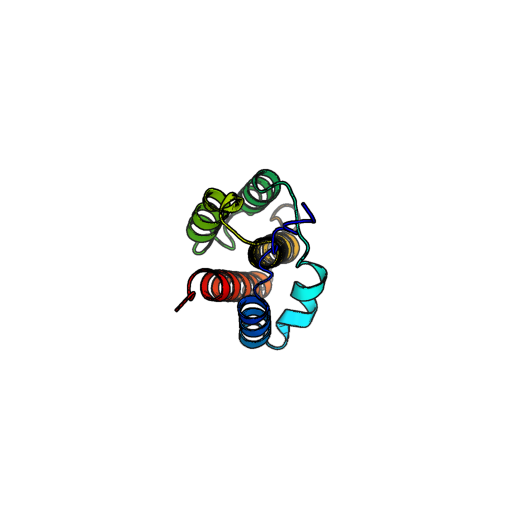 1 97 ? 24.189 -17.128 -11.326 1.00 44.19 97 ALA A O 1
ATOM 736 N N . GLY A 1 98 ? 22.666 -16.809 -9.709 1.00 44.47 98 GLY A N 1
ATOM 737 C CA . GLY A 1 98 ? 22.920 -18.094 -9.065 1.00 44.47 98 GLY A CA 1
ATOM 738 C C . GLY A 1 98 ? 22.570 -18.157 -7.584 1.00 44.47 98 GLY A C 1
ATOM 739 O O . GLY A 1 98 ? 23.450 -18.399 -6.773 1.00 44.47 98 GLY A O 1
ATOM 740 N N . ALA A 1 99 ? 21.303 -17.986 -7.221 1.00 37.94 99 ALA A N 1
ATOM 741 C CA . ALA A 1 99 ? 20.719 -18.570 -6.010 1.00 37.94 99 ALA A CA 1
ATOM 742 C C . ALA A 1 99 ? 19.193 -18.508 -6.144 1.00 37.94 99 ALA A C 1
ATOM 744 O O . ALA A 1 99 ? 18.678 -17.616 -6.811 1.00 37.94 99 ALA A O 1
ATOM 745 N N . GLY A 1 100 ? 18.505 -19.512 -5.601 1.00 39.84 100 GLY A N 1
ATOM 746 C CA . GLY A 1 100 ? 17.094 -19.797 -5.850 1.00 39.84 100 GLY A CA 1
ATOM 747 C C . GLY A 1 100 ? 16.132 -18.662 -5.513 1.00 39.84 100 GLY A C 1
ATOM 748 O O . GLY A 1 100 ? 16.500 -17.710 -4.836 1.00 39.84 100 GLY A O 1
ATOM 749 N N . GLU A 1 101 ? 14.915 -18.816 -6.044 1.00 44.94 101 GLU A N 1
ATOM 750 C CA . GLU A 1 101 ? 13.663 -18.148 -5.662 1.00 44.94 101 GLU A CA 1
ATOM 751 C C . GLU A 1 101 ? 13.863 -17.009 -4.655 1.00 44.94 101 GLU A C 1
ATOM 753 O O . GLU A 1 101 ? 14.034 -17.234 -3.458 1.00 44.94 101 GLU A O 1
ATOM 758 N N . THR A 1 102 ? 13.937 -15.783 -5.175 1.00 47.97 102 THR A N 1
ATOM 759 C CA . THR A 1 102 ? 14.180 -14.569 -4.396 1.00 47.97 102 THR A CA 1
ATOM 760 C C . THR A 1 102 ? 13.149 -14.471 -3.277 1.00 47.97 102 THR A C 1
ATOM 762 O O . THR A 1 102 ? 12.006 -14.095 -3.528 1.00 47.97 102 THR A O 1
ATOM 765 N N . VAL A 1 103 ? 13.565 -14.801 -2.054 1.00 48.19 103 VAL A N 1
ATOM 766 C CA . VAL A 1 103 ? 12.735 -14.780 -0.839 1.00 48.19 103 VAL A CA 1
ATOM 767 C C . VAL A 1 103 ? 12.008 -13.431 -0.695 1.00 48.19 103 VAL A C 1
ATOM 769 O O . VAL A 1 103 ? 10.810 -13.411 -0.444 1.00 48.19 103 VAL A O 1
ATOM 772 N N . GLY A 1 104 ? 12.656 -12.314 -1.056 1.00 50.06 104 GLY A N 1
ATOM 773 C CA . GLY A 1 104 ? 12.050 -10.974 -1.011 1.00 50.06 104 GLY A CA 1
ATOM 774 C C . GLY A 1 104 ? 10.889 -10.714 -1.987 1.00 50.06 104 GLY A C 1
ATOM 775 O O . GLY A 1 104 ? 10.108 -9.794 -1.766 1.00 50.06 104 GLY A O 1
ATOM 776 N N . GLY A 1 105 ? 10.723 -11.516 -3.045 1.00 62.59 105 GLY A N 1
ATOM 777 C CA . GLY A 1 105 ? 9.600 -11.352 -3.978 1.00 62.59 105 GLY A CA 1
ATOM 778 C C . GLY A 1 105 ? 8.267 -11.802 -3.379 1.00 62.59 105 GLY A C 1
ATOM 779 O O . GLY A 1 105 ? 7.258 -11.117 -3.533 1.00 62.59 105 GLY A O 1
ATOM 780 N N . HIS A 1 106 ? 8.274 -12.919 -2.644 1.00 71.88 106 HIS A N 1
ATOM 781 C CA . HIS A 1 106 ? 7.065 -13.460 -2.024 1.00 71.88 106 HIS A CA 1
ATOM 782 C C . HIS A 1 106 ? 6.616 -12.613 -0.829 1.00 71.88 106 HIS A C 1
ATOM 784 O O . HIS A 1 106 ? 5.436 -12.283 -0.722 1.00 71.88 106 HIS A O 1
ATOM 790 N N . ASP A 1 107 ? 7.556 -12.195 0.024 1.00 77.56 107 ASP A N 1
ATOM 791 C CA . ASP A 1 107 ? 7.259 -11.325 1.166 1.00 77.56 107 ASP A CA 1
ATOM 792 C C . ASP A 1 107 ? 6.741 -9.954 0.705 1.00 77.56 107 ASP A C 1
ATOM 794 O O . ASP A 1 107 ? 5.756 -9.449 1.243 1.00 77.56 107 ASP A O 1
ATOM 798 N N . GLY A 1 108 ? 7.329 -9.381 -0.352 1.00 76.88 108 GLY A N 1
ATOM 799 C CA . GLY A 1 108 ? 6.850 -8.138 -0.955 1.00 76.88 108 GLY A CA 1
ATOM 800 C C . GLY A 1 108 ? 5.403 -8.229 -1.455 1.00 76.88 108 GLY A C 1
ATOM 801 O O . GLY A 1 108 ? 4.600 -7.336 -1.183 1.00 76.88 108 GLY A O 1
ATOM 802 N N . GLU A 1 109 ? 5.027 -9.325 -2.122 1.00 79.50 109 GLU A N 1
ATOM 803 C CA . GLU A 1 109 ? 3.635 -9.551 -2.539 1.00 79.50 109 GLU A CA 1
ATOM 804 C C . GLU A 1 109 ? 2.679 -9.691 -1.345 1.00 79.50 109 GLU A C 1
ATOM 806 O O . GLU A 1 109 ? 1.577 -9.140 -1.384 1.00 79.50 109 GLU A O 1
ATOM 811 N N . VAL A 1 110 ? 3.093 -10.376 -0.272 1.00 84.12 110 VAL A N 1
ATOM 812 C CA . VAL A 1 110 ? 2.295 -10.512 0.960 1.00 84.12 110 VAL A CA 1
ATOM 813 C C . VAL A 1 110 ? 2.064 -9.149 1.610 1.00 84.12 110 VAL A C 1
ATOM 815 O O . VAL A 1 110 ? 0.934 -8.831 1.983 1.00 84.12 110 VAL A O 1
ATOM 818 N N . VAL A 1 111 ? 3.102 -8.315 1.700 1.00 84.75 111 VAL A N 1
ATOM 819 C CA . VAL A 1 111 ? 2.996 -6.968 2.274 1.00 84.75 111 VAL A CA 1
ATOM 820 C C . VAL A 1 111 ? 2.051 -6.089 1.459 1.00 84.75 111 VAL A C 1
ATOM 822 O O . VAL A 1 111 ? 1.227 -5.364 2.022 1.00 84.75 111 VAL A O 1
ATOM 825 N N . VAL A 1 112 ? 2.120 -6.180 0.134 1.00 84.25 112 VAL A N 1
ATOM 826 C CA . VAL A 1 112 ? 1.235 -5.422 -0.750 1.00 84.25 112 VAL A CA 1
ATOM 827 C C . VAL A 1 112 ? -0.209 -5.917 -0.664 1.00 84.25 112 VAL A C 1
ATOM 829 O O . VAL A 1 112 ? -1.111 -5.095 -0.510 1.00 84.25 112 VAL A O 1
ATOM 832 N N . ASP A 1 113 ? -0.456 -7.230 -0.684 1.00 85.19 113 ASP A N 1
ATOM 833 C CA . ASP A 1 113 ? -1.810 -7.787 -0.530 1.00 85.19 113 ASP A CA 1
ATOM 834 C C . ASP A 1 113 ? -2.415 -7.410 0.832 1.00 85.19 113 ASP A C 1
ATOM 836 O O . ASP A 1 113 ? -3.578 -7.001 0.909 1.00 85.19 113 ASP A O 1
ATOM 840 N N . ALA A 1 114 ? -1.612 -7.444 1.900 1.00 87.06 114 ALA A N 1
ATOM 841 C CA . ALA A 1 114 ? -2.008 -6.994 3.230 1.00 87.06 114 ALA A CA 1
ATOM 842 C C . ALA A 1 114 ? -2.394 -5.505 3.238 1.00 87.06 114 ALA A C 1
ATOM 844 O O . ALA A 1 114 ? -3.418 -5.131 3.823 1.00 87.06 114 ALA A O 1
ATOM 845 N N . ALA A 1 115 ? -1.616 -4.650 2.567 1.00 86.56 115 ALA A N 1
ATOM 846 C CA . ALA A 1 115 ? -1.883 -3.216 2.462 1.00 86.56 115 ALA A CA 1
ATOM 847 C C . ALA A 1 115 ? -3.169 -2.940 1.672 1.00 86.56 115 ALA A C 1
ATOM 849 O O . ALA A 1 115 ? -4.059 -2.229 2.154 1.00 86.56 115 ALA A O 1
ATOM 850 N N . ILE A 1 116 ? -3.315 -3.569 0.503 1.00 85.94 116 ILE A N 1
ATOM 851 C CA . ILE A 1 116 ? -4.515 -3.497 -0.338 1.00 85.94 116 ILE A CA 1
ATOM 852 C C . ILE A 1 116 ? -5.740 -3.931 0.473 1.00 85.94 116 ILE A C 1
ATOM 854 O O . ILE A 1 116 ? -6.747 -3.223 0.518 1.00 85.94 116 ILE A O 1
ATOM 858 N N . ARG A 1 117 ? -5.664 -5.061 1.187 1.00 85.69 117 ARG A N 1
ATOM 859 C CA . ARG A 1 117 ? -6.759 -5.541 2.043 1.00 85.69 117 ARG A CA 1
ATOM 860 C C . ARG A 1 117 ? -7.085 -4.575 3.168 1.00 85.69 117 ARG A C 1
ATOM 862 O O . ARG A 1 117 ? -8.268 -4.363 3.434 1.00 85.69 117 ARG A O 1
ATOM 869 N N . ALA A 1 118 ? -6.082 -4.012 3.833 1.00 83.38 118 ALA A N 1
ATOM 870 C CA . ALA A 1 118 ? -6.288 -3.070 4.926 1.00 83.38 118 ALA A CA 1
ATOM 871 C C . ALA A 1 118 ? -7.018 -1.800 4.458 1.00 83.38 118 ALA A C 1
ATOM 873 O O . ALA A 1 118 ? -7.873 -1.286 5.181 1.00 83.38 118 ALA A O 1
ATOM 874 N N . ILE A 1 119 ? -6.728 -1.340 3.238 1.00 81.19 119 ILE A N 1
ATOM 875 C CA . ILE A 1 119 ? -7.271 -0.103 2.663 1.00 81.19 119 ILE A CA 1
ATOM 876 C C . ILE A 1 119 ? -8.632 -0.336 1.994 1.00 81.19 119 ILE A C 1
ATOM 878 O O . ILE A 1 119 ? -9.574 0.424 2.227 1.00 81.19 119 ILE A O 1
ATOM 882 N N . LEU A 1 120 ? -8.769 -1.400 1.197 1.00 79.25 120 LEU A N 1
ATOM 883 C CA . LEU A 1 120 ? -9.981 -1.690 0.426 1.00 79.25 120 LEU A CA 1
ATOM 884 C C . LEU A 1 120 ? -11.073 -2.402 1.235 1.00 79.25 120 LEU A C 1
ATOM 886 O O . LEU A 1 120 ? -12.257 -2.215 0.944 1.00 79.25 120 LEU A O 1
ATOM 890 N N . ARG A 1 121 ? -10.750 -3.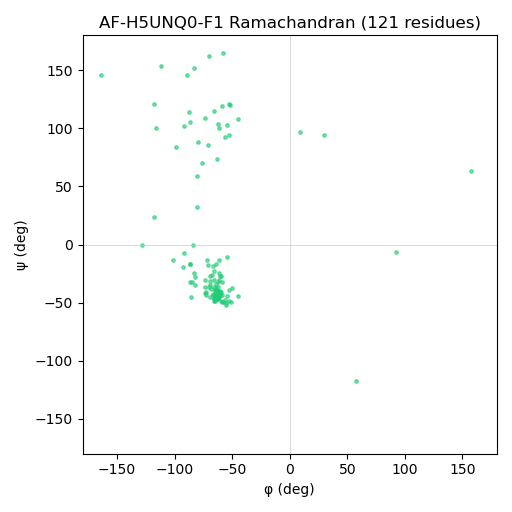186 2.278 1.00 65.50 121 ARG A N 1
ATOM 891 C CA . ARG A 1 121 ? -11.776 -3.825 3.135 1.00 65.50 121 ARG A CA 1
ATOM 892 C C . ARG A 1 121 ? -12.334 -2.856 4.178 1.00 65.50 121 ARG A C 1
ATOM 894 O O . ARG A 1 121 ? -12.311 -3.125 5.380 1.00 65.50 121 ARG A O 1
ATOM 901 N N . ARG A 1 122 ? -12.910 -1.747 3.714 1.00 53.81 122 ARG A N 1
ATOM 902 C CA . ARG A 1 122 ? -13.670 -0.778 4.523 1.00 53.81 122 ARG A CA 1
ATOM 903 C C . ARG A 1 122 ? -15.118 -1.235 4.801 1.00 53.81 122 ARG A C 1
ATOM 905 O O . ARG A 1 122 ? -16.015 -0.399 4.853 1.00 53.81 122 ARG A O 1
ATOM 912 N N . ARG A 1 123 ? -15.362 -2.546 4.927 1.00 42.69 123 ARG A N 1
ATOM 913 C CA . ARG A 1 123 ? -16.672 -3.121 5.281 1.00 42.69 123 ARG A CA 1
ATOM 914 C C . ARG A 1 123 ? -16.605 -3.896 6.587 1.00 42.69 123 ARG A C 1
ATOM 916 O O . ARG A 1 123 ? -15.590 -4.600 6.804 1.00 42.69 123 ARG A O 1
#

Nearest PDB structures (foldseek):
  1aep-assembly1_A  TM=2.940E-01  e=4.381E+00  Locusta migratoria

Foldseek 3Di:
DDDPPPPLVQPVQLVVQLCVLLPVVCVVLVVQLAQDPDLVVLLVLLVLQPDLQVVLNVVLVVVSVCLVVDGRNLNSLSRSLSVQLSVLRPRPPDDDPDDDDSPSSVSSNSSSVSSSCSGVVPD

Solvent-accessible surface area (backbone atoms only — not comparable to full-atom values): 7208 Å² total; per-residue (Å²): 139,79,80,84,70,74,76,74,59,62,46,64,68,34,54,53,46,28,42,61,67,42,51,77,55,30,73,72,32,54,84,44,41,40,74,72,92,56,62,63,60,54,51,52,48,54,71,66,51,87,70,66,55,66,85,54,47,65,59,49,51,56,49,52,76,45,48,89,80,50,39,65,46,54,44,8,42,50,36,7,30,53,49,46,33,58,72,50,44,77,63,72,94,73,63,77,92,81,75,75,83,63,67,42,42,58,54,33,49,51,44,40,53,30,39,51,48,32,61,70,58,82,117

Radius of gyration: 15.49 Å; Cα contacts (8 Å, |Δi|>4): 118; chains: 1; bounding box: 42×50×31 Å

Secondary structure (DSSP, 8-state):
-----------HHHHHHHHHHHGGGHHHHGGG----S-HHHHHHHHHTS-STTTTTHHHHHHHHHTGGGS-HHHHHHHHHHHHHHHHHS--GGG--S-SSS-HHHHHHHHHHHHHHHHHH---

Organism: NCBI:txid1089455

Mean predicted aligned error: 9.97 Å

Sequence (123 aa):
MAAVISETSSNPVALERFRRDLGELWNDVAPLCHSTEDPAELVAALHAQDGTVHRALPDLEALLAGWRHYDTTSRAILTGAVTYVTETTPTRDGAVAGAGETVGGHDGEVVVDAAIRAILRRR

pLDDT: mean 72.84, std 15.68, range [37.94, 89.25]